Protein AF-A0A9P4INW7-F1 (afdb_monomer_lite)

Radius of gyration: 18.64 Å; chains: 1; bounding box: 44×30×56 Å

pLDDT: mean 78.76, std 10.43, range [48.47, 91.44]

Foldseek 3Di:
DDADPLLVLLLQLLVLLLVQLVVLVVLLCLLVVDPVNVPPPDDPLSNVLSVLSNVLSNVSNVVSVVLRVLQVVCCVVVPNPPDDDPVSVVVVVVSLVVSLVSNVVSLVSVVVPQLLDLVSLVCQQVPPSLPSVCVVVVHHSSVSSNVNSVSSVCCVVSNVVSVVVSD

Sequence (167 aa):
MGFTPTSIVRWVSWVPWGYFGFSAITMYTTIKGHDELKVAPYPSNLFTGQALAGIVGVLGIAWCFIAFAVDGFLWVNSFGKSGSSPAFTIISLIIDTTFSGCLLAAAAIQATYLPGTLSGCSSAESSDLFHAVGKLEKKSPHQACEDFVTVWIWTIVMGYAFRILSV

Organism: NCBI:txid1504668

Structure (mmCIF, N/CA/C/O backbone):
data_AF-A0A9P4INW7-F1
#
_entry.id   AF-A0A9P4INW7-F1
#
loop_
_atom_site.group_PDB
_atom_site.id
_atom_site.type_symbol
_atom_site.label_atom_id
_atom_site.label_alt_id
_atom_site.label_comp_id
_atom_site.label_asym_id
_atom_site.label_entity_id
_atom_site.label_seq_id
_atom_site.pdbx_PDB_ins_code
_atom_site.Cartn_x
_atom_site.Cartn_y
_atom_site.Cartn_z
_atom_site.occupancy
_atom_site.B_iso_or_equiv
_atom_site.auth_seq_id
_atom_site.auth_comp_id
_atom_site.auth_asym_id
_atom_site.auth_atom_id
_atom_site.pdbx_PDB_model_num
ATOM 1 N N . MET A 1 1 ? 0.738 -0.791 -30.124 1.00 48.81 1 MET A N 1
ATOM 2 C CA . MET A 1 1 ? 1.683 -0.610 -29.003 1.00 48.81 1 MET A CA 1
ATOM 3 C C . MET A 1 1 ? 1.914 -1.982 -28.402 1.00 48.81 1 MET A C 1
ATOM 5 O O . MET A 1 1 ? 0.949 -2.580 -27.949 1.00 48.81 1 MET A O 1
ATOM 9 N N . GLY A 1 2 ? 3.118 -2.539 -28.534 1.00 50.88 2 GLY A N 1
ATOM 10 C CA . GLY A 1 2 ? 3.443 -3.828 -27.922 1.00 50.88 2 GLY A CA 1
ATOM 11 C C . GLY A 1 2 ? 3.841 -3.599 -26.470 1.00 50.88 2 GLY A C 1
ATOM 12 O O . GLY A 1 2 ? 4.709 -2.773 -26.211 1.00 50.88 2 GLY A O 1
ATOM 13 N N . PHE A 1 3 ? 3.191 -4.283 -25.534 1.00 56.81 3 PHE A N 1
ATOM 14 C CA . PHE A 1 3 ? 3.617 -4.292 -24.137 1.00 56.81 3 PHE A CA 1
ATOM 15 C C . PHE A 1 3 ? 4.673 -5.375 -23.951 1.00 56.81 3 PHE A C 1
ATOM 17 O O . PHE A 1 3 ? 4.530 -6.480 -24.479 1.00 56.81 3 PHE A O 1
ATOM 24 N N . THR A 1 4 ? 5.729 -5.081 -23.199 1.00 64.69 4 THR A N 1
ATOM 25 C CA . THR A 1 4 ? 6.647 -6.128 -22.757 1.00 64.69 4 THR A CA 1
ATOM 26 C C . THR A 1 4 ? 5.961 -6.941 -21.648 1.00 64.69 4 THR A C 1
ATOM 28 O O . THR A 1 4 ? 5.245 -6.371 -20.815 1.00 64.69 4 THR A O 1
ATOM 31 N N . PRO A 1 5 ? 6.158 -8.271 -21.592 1.00 65.94 5 PRO A N 1
ATOM 32 C CA . PRO A 1 5 ? 5.614 -9.102 -20.515 1.00 65.94 5 PRO A CA 1
ATOM 33 C C . PRO A 1 5 ? 5.985 -8.590 -19.113 1.00 65.94 5 PRO A C 1
ATOM 35 O O . PRO A 1 5 ? 5.176 -8.652 -18.192 1.00 65.94 5 PRO A O 1
ATOM 38 N N . THR A 1 6 ? 7.176 -8.003 -18.968 1.00 68.56 6 THR A N 1
ATOM 39 C CA . THR A 1 6 ? 7.673 -7.417 -17.717 1.00 68.56 6 THR A CA 1
ATOM 40 C C . THR A 1 6 ? 6.852 -6.213 -17.253 1.00 68.56 6 THR A C 1
ATOM 42 O O . THR A 1 6 ? 6.537 -6.120 -16.067 1.00 68.56 6 THR A O 1
ATOM 45 N N . SER A 1 7 ? 6.439 -5.320 -18.157 1.00 69.50 7 SER A N 1
ATOM 46 C CA . SER A 1 7 ? 5.617 -4.159 -17.793 1.00 69.50 7 SER A CA 1
ATOM 47 C C . SER A 1 7 ? 4.200 -4.562 -17.370 1.00 69.50 7 SER A C 1
ATOM 49 O O . SER A 1 7 ? 3.642 -3.937 -16.471 1.00 69.50 7 SER A O 1
ATOM 51 N N . ILE A 1 8 ? 3.633 -5.628 -17.951 1.00 74.38 8 ILE A N 1
ATOM 52 C CA . ILE A 1 8 ? 2.323 -6.167 -17.538 1.00 74.38 8 ILE A CA 1
ATOM 53 C C . ILE A 1 8 ? 2.414 -6.778 -16.136 1.00 74.38 8 ILE A C 1
ATOM 55 O O . ILE A 1 8 ? 1.600 -6.447 -15.275 1.00 74.38 8 ILE A O 1
ATOM 59 N N . VAL A 1 9 ? 3.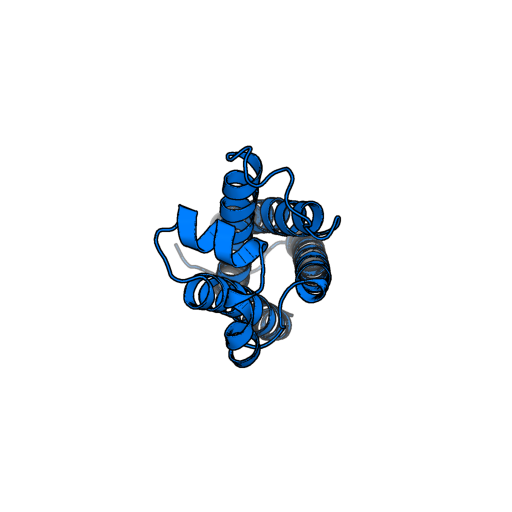414 -7.633 -15.890 1.00 74.75 9 VAL A N 1
ATOM 60 C CA . VAL A 1 9 ? 3.632 -8.264 -14.574 1.00 74.75 9 VAL A CA 1
ATOM 61 C C . VAL A 1 9 ? 3.824 -7.202 -13.494 1.00 74.75 9 VAL A C 1
ATOM 63 O O . VAL A 1 9 ? 3.197 -7.272 -12.436 1.00 74.75 9 VAL A O 1
ATOM 66 N N . ARG A 1 10 ? 4.621 -6.169 -13.785 1.00 75.38 10 ARG A N 1
ATOM 67 C CA . ARG A 1 10 ? 4.810 -5.029 -12.887 1.00 75.38 10 ARG A CA 1
ATOM 68 C C . ARG A 1 10 ? 3.489 -4.323 -12.593 1.00 75.38 10 ARG A C 1
ATOM 70 O O . ARG A 1 10 ? 3.183 -4.097 -11.427 1.00 75.38 10 ARG A O 1
ATOM 77 N N . TRP A 1 11 ? 2.679 -4.041 -13.611 1.00 76.75 11 TRP A N 1
ATOM 78 C CA . TRP A 1 11 ? 1.384 -3.387 -13.416 1.00 76.75 11 TRP A CA 1
ATOM 79 C C . TRP A 1 11 ? 0.470 -4.205 -12.503 1.00 76.75 11 TRP A C 1
ATOM 81 O O . TRP A 1 11 ? -0.005 -3.693 -11.493 1.00 76.75 11 TRP A O 1
ATOM 91 N N . VAL A 1 12 ? 0.313 -5.500 -12.788 1.00 80.38 12 VAL A N 1
ATOM 92 C CA . VAL A 1 12 ? -0.497 -6.421 -11.975 1.00 80.38 12 VAL A CA 1
ATOM 93 C C . VAL A 1 12 ? 0.006 -6.494 -10.529 1.00 80.38 12 VAL A C 1
ATOM 95 O O . VAL A 1 12 ? -0.809 -6.541 -9.612 1.00 80.38 12 VAL A O 1
ATOM 98 N N . SER A 1 13 ? 1.322 -6.428 -10.306 1.00 78.25 13 SER A N 1
ATOM 99 C CA . SER A 1 13 ? 1.902 -6.429 -8.956 1.00 78.25 13 SER A CA 1
ATOM 100 C C . SER A 1 13 ? 1.603 -5.156 -8.153 1.00 78.25 13 SER A C 1
ATOM 102 O O . SER A 1 13 ? 1.500 -5.220 -6.929 1.00 78.25 13 SER A O 1
ATOM 104 N N . TRP A 1 14 ? 1.423 -4.010 -8.820 1.00 81.62 14 TRP A N 1
ATOM 105 C CA . TRP A 1 14 ? 1.187 -2.714 -8.174 1.00 81.62 14 TRP A CA 1
ATOM 106 C C . TRP A 1 14 ? -0.293 -2.414 -7.911 1.00 81.62 14 TRP A C 1
ATOM 108 O O . TRP A 1 14 ? -0.587 -1.604 -7.030 1.00 81.62 14 TRP A O 1
ATOM 118 N N . VAL A 1 15 ? -1.232 -3.067 -8.608 1.00 84.12 15 VAL A N 1
ATOM 119 C CA . VAL A 1 15 ? -2.678 -2.841 -8.393 1.00 84.12 15 VAL A CA 1
ATOM 120 C C . VAL A 1 15 ? -3.110 -3.114 -6.950 1.00 84.12 15 VAL A C 1
ATOM 122 O O . VAL A 1 15 ? -3.744 -2.231 -6.369 1.00 84.12 15 VAL A O 1
ATOM 125 N N . PRO A 1 16 ? -2.771 -4.263 -6.326 1.00 83.25 16 PRO A N 1
ATOM 126 C CA . PRO A 1 16 ? -3.175 -4.537 -4.948 1.00 83.25 16 PRO A CA 1
ATOM 127 C C . PRO A 1 16 ? -2.598 -3.513 -3.964 1.00 83.25 16 PRO A C 1
ATOM 129 O O . PRO A 1 16 ? -3.319 -3.002 -3.111 1.00 83.25 16 PRO A O 1
ATOM 132 N N . TRP A 1 17 ? -1.323 -3.144 -4.133 1.00 84.31 17 TRP A N 1
ATOM 133 C CA . TRP A 1 17 ? -0.652 -2.118 -3.326 1.00 84.31 17 TRP A CA 1
ATOM 134 C C . TRP A 1 17 ? -1.298 -0.741 -3.454 1.00 84.31 17 TRP A C 1
ATOM 136 O O . TRP A 1 17 ? -1.427 0.001 -2.480 1.00 84.31 17 TRP A O 1
ATOM 146 N N . GLY A 1 18 ? -1.725 -0.399 -4.660 1.00 85.38 18 GLY A N 1
ATOM 147 C CA . GLY A 1 18 ? -2.443 0.829 -4.915 1.00 85.38 18 GLY A CA 1
ATOM 148 C C . GLY A 1 18 ? -3.829 0.857 -4.293 1.00 85.38 18 GLY A C 1
ATOM 149 O O . GLY A 1 18 ? -4.185 1.835 -3.641 1.00 85.38 18 GLY A O 1
ATOM 150 N N . TYR A 1 19 ? -4.592 -0.227 -4.445 1.00 86.88 19 TYR A N 1
ATOM 151 C CA . TYR A 1 19 ? -5.898 -0.379 -3.806 1.00 86.88 19 TYR A CA 1
ATOM 152 C C . TYR A 1 19 ? -5.792 -0.258 -2.278 1.00 86.88 19 TYR A C 1
ATOM 154 O O . TYR A 1 19 ? -6.555 0.488 -1.665 1.00 86.88 19 TYR A O 1
ATOM 162 N N . PHE A 1 20 ? -4.778 -0.889 -1.679 1.00 87.06 20 PHE A N 1
ATOM 163 C CA . PHE A 1 20 ? -4.444 -0.725 -0.265 1.00 87.06 20 PHE A CA 1
ATOM 164 C C . PHE A 1 20 ? -4.179 0.732 0.120 1.00 87.06 20 PHE A C 1
ATOM 166 O O . PHE A 1 20 ? -4.759 1.227 1.085 1.00 87.06 20 PHE A O 1
ATOM 173 N N . GLY A 1 21 ? -3.355 1.444 -0.654 1.00 88.06 21 GLY A N 1
ATOM 174 C CA . GLY A 1 21 ? -3.083 2.864 -0.423 1.00 88.06 21 GLY A CA 1
ATOM 175 C C . GLY A 1 21 ? -4.332 3.739 -0.524 1.00 88.06 21 GLY A C 1
ATOM 176 O O . GLY A 1 21 ? -4.570 4.584 0.339 1.00 88.06 21 GLY A O 1
ATOM 177 N N . PHE A 1 22 ? -5.181 3.515 -1.527 1.00 89.75 22 PHE A N 1
ATOM 178 C CA . PHE A 1 22 ? -6.446 4.242 -1.660 1.00 89.75 22 PHE A CA 1
ATOM 179 C C . PHE A 1 22 ? -7.399 3.969 -0.493 1.00 89.75 22 PHE A C 1
ATOM 181 O O . PHE A 1 22 ? -7.993 4.910 0.044 1.00 89.75 22 PHE A O 1
ATOM 188 N N . SER A 1 23 ? -7.506 2.712 -0.058 1.00 87.19 23 SER A N 1
ATOM 189 C CA . SER A 1 23 ? -8.286 2.337 1.125 1.00 87.19 23 SER A CA 1
ATOM 190 C C . SER A 1 23 ? -7.752 3.033 2.381 1.00 87.19 23 SER A C 1
ATOM 192 O O . SER A 1 23 ? -8.519 3.621 3.145 1.00 87.19 23 SER A O 1
ATOM 194 N N . ALA A 1 24 ? -6.430 3.047 2.562 1.00 87.94 24 ALA A N 1
ATOM 195 C CA . ALA A 1 24 ? -5.784 3.671 3.710 1.00 87.94 24 ALA A CA 1
ATOM 196 C C . ALA A 1 24 ? -5.956 5.200 3.738 1.00 87.94 24 ALA A C 1
ATOM 198 O O . ALA A 1 24 ? -6.245 5.768 4.792 1.00 87.94 24 ALA A O 1
ATOM 199 N N . ILE A 1 25 ? -5.856 5.878 2.586 1.00 89.12 25 ILE A N 1
ATOM 200 C CA . ILE A 1 25 ? -6.163 7.316 2.475 1.00 89.12 25 ILE A CA 1
ATOM 201 C C . ILE A 1 25 ? -7.622 7.589 2.798 1.00 89.12 25 ILE A C 1
ATOM 203 O O . ILE A 1 25 ? -7.896 8.525 3.542 1.00 89.12 25 ILE A O 1
ATOM 207 N N . THR A 1 26 ? -8.545 6.792 2.260 1.00 86.75 26 THR A N 1
ATOM 208 C CA . THR A 1 26 ? -9.985 6.983 2.483 1.00 86.75 26 THR A CA 1
ATOM 209 C C . THR A 1 26 ? -10.324 6.840 3.961 1.00 86.75 26 THR A C 1
ATOM 211 O O . THR A 1 26 ? -11.056 7.658 4.517 1.00 86.75 26 THR A O 1
ATOM 214 N N . MET A 1 27 ? -9.729 5.862 4.642 1.00 82.69 27 MET A N 1
ATOM 215 C CA . MET A 1 27 ? -9.905 5.711 6.081 1.00 82.69 27 MET A CA 1
ATOM 216 C C . MET A 1 27 ? -9.233 6.845 6.863 1.00 82.69 27 MET A C 1
ATOM 218 O O . MET A 1 27 ? -9.841 7.410 7.769 1.00 82.69 27 MET A O 1
ATOM 222 N N . TYR A 1 28 ? -8.015 7.244 6.488 1.00 85.44 28 TYR A N 1
ATOM 223 C CA . TYR A 1 28 ? -7.319 8.372 7.111 1.00 85.44 28 TYR A CA 1
ATOM 224 C C . TYR A 1 28 ? -8.129 9.673 7.017 1.00 85.44 28 TYR A C 1
ATOM 226 O O . TYR A 1 28 ? -8.288 10.375 8.017 1.00 85.44 28 TYR A O 1
ATOM 234 N N . THR A 1 29 ? -8.659 10.002 5.836 1.00 85.25 29 THR A N 1
ATOM 235 C CA . THR A 1 29 ? -9.474 11.207 5.625 1.00 85.25 29 THR A CA 1
ATOM 236 C C . THR A 1 29 ? -10.812 11.109 6.342 1.00 85.25 29 THR A C 1
ATOM 238 O O . THR A 1 29 ? -11.251 12.106 6.908 1.00 85.25 29 THR A O 1
ATOM 241 N N . THR A 1 30 ? -11.417 9.921 6.397 1.00 82.94 30 THR A N 1
ATOM 242 C CA . THR A 1 30 ? -12.659 9.677 7.141 1.00 82.94 30 THR A CA 1
ATOM 243 C C . THR A 1 30 ? -12.464 9.930 8.634 1.00 82.94 30 THR A C 1
ATOM 245 O O . THR A 1 30 ? -13.202 10.723 9.216 1.00 82.94 30 THR A O 1
ATOM 248 N N . ILE A 1 31 ? -11.429 9.352 9.247 1.00 78.00 31 ILE A N 1
ATOM 249 C CA . ILE A 1 31 ? -11.142 9.530 10.680 1.00 78.00 31 ILE A CA 1
ATOM 250 C C . ILE A 1 31 ? -10.757 10.985 10.976 1.00 78.00 31 ILE A C 1
ATOM 252 O O . ILE A 1 31 ? -11.254 11.591 11.920 1.00 78.00 31 ILE A O 1
ATOM 256 N N . LYS A 1 32 ? -9.915 11.595 10.134 1.00 80.38 32 LYS A N 1
ATOM 257 C CA . LYS A 1 32 ? -9.504 12.997 10.300 1.00 80.38 32 LYS A CA 1
ATOM 258 C C . LYS A 1 32 ? -10.639 13.993 10.021 1.00 80.38 32 LYS A C 1
ATOM 260 O O . LYS A 1 32 ? -10.586 15.121 10.509 1.00 80.38 32 LYS A O 1
ATOM 265 N N . GLY A 1 33 ? -11.629 13.613 9.220 1.00 80.25 33 GLY A N 1
ATOM 266 C CA . GLY A 1 33 ? -12.752 14.460 8.822 1.00 80.25 33 GLY A CA 1
ATOM 267 C C . GLY A 1 33 ? -13.867 14.557 9.862 1.00 80.25 33 GLY A C 1
ATOM 268 O O . GLY A 1 33 ? -14.647 15.501 9.803 1.00 80.25 33 GLY A O 1
ATOM 269 N N . HIS A 1 34 ? -13.927 13.632 10.823 1.00 78.44 34 HIS A N 1
ATOM 270 C CA . HIS A 1 34 ? -14.994 13.574 11.822 1.00 78.44 34 HIS A CA 1
ATOM 271 C C . HIS A 1 34 ? -14.422 13.815 13.219 1.00 78.44 34 HIS A C 1
ATOM 273 O O . HIS A 1 34 ? -13.648 13.007 13.722 1.00 78.44 34 HIS A O 1
ATOM 279 N N . ASP A 1 35 ? -14.802 14.925 13.859 1.00 71.88 35 ASP A N 1
ATOM 280 C CA . ASP A 1 35 ? -14.276 15.312 15.179 1.00 71.88 35 ASP A CA 1
ATOM 281 C C . ASP A 1 35 ? -14.578 14.275 16.271 1.00 71.88 35 ASP A C 1
ATOM 283 O O . ASP A 1 35 ? -13.738 14.029 17.134 1.00 71.88 35 ASP A O 1
ATOM 287 N N . GLU A 1 36 ? -15.722 13.589 16.170 1.00 67.12 36 GLU A N 1
ATOM 288 C CA . GLU A 1 36 ? -16.102 12.459 17.033 1.00 67.12 36 GLU A CA 1
ATOM 289 C C . GLU A 1 36 ? -15.054 11.330 17.009 1.00 67.12 36 GLU A C 1
ATOM 291 O O . GLU A 1 36 ? -14.873 10.624 17.999 1.00 67.12 36 GLU A O 1
ATOM 296 N N . LEU A 1 37 ? -14.328 11.190 15.894 1.00 65.25 37 LEU A N 1
ATOM 297 C CA . LEU A 1 37 ? -13.324 10.152 15.661 1.00 65.25 37 LEU A CA 1
ATOM 298 C C . LEU A 1 37 ? -11.888 10.646 15.846 1.00 65.25 37 LEU A C 1
ATOM 300 O O . LEU A 1 37 ? -10.940 9.946 15.502 1.00 65.25 37 LEU A O 1
ATOM 304 N N . LYS A 1 38 ? -11.691 11.855 16.377 1.00 65.00 38 LYS A N 1
ATOM 305 C CA . LYS A 1 38 ? -10.352 12.360 16.723 1.00 65.00 38 LYS A CA 1
ATOM 306 C C . LYS A 1 38 ? -9.962 12.058 18.167 1.00 65.00 38 LYS A C 1
ATOM 308 O O . LYS A 1 38 ? -8.780 12.120 18.489 1.00 65.00 38 LYS A O 1
ATOM 313 N N . VAL A 1 39 ? -10.945 11.766 19.023 1.00 65.00 39 VAL A N 1
ATOM 314 C CA . VAL A 1 39 ? -10.782 11.725 20.490 1.00 65.00 39 VAL A CA 1
ATOM 315 C C . VAL A 1 39 ? -10.974 10.320 21.076 1.00 65.00 39 VAL A C 1
ATOM 317 O O . VAL A 1 39 ? -10.681 10.108 22.250 1.00 65.00 39 VAL A O 1
ATOM 320 N N . ALA A 1 40 ? -11.442 9.345 20.291 1.00 61.16 40 ALA A N 1
ATOM 321 C CA . ALA A 1 40 ? -11.582 7.974 20.784 1.00 61.16 40 ALA A CA 1
ATOM 322 C C . ALA A 1 40 ? -10.201 7.344 21.080 1.00 61.16 40 ALA A C 1
ATOM 324 O O . ALA A 1 40 ? -9.188 7.815 20.548 1.00 61.16 40 ALA A O 1
ATOM 325 N N . PRO A 1 41 ? -10.129 6.300 21.930 1.00 66.81 41 PRO A N 1
ATOM 326 C CA . PRO A 1 41 ? -8.876 5.676 22.353 1.00 66.81 41 PRO A CA 1
ATOM 327 C C . PRO A 1 41 ? -8.263 4.840 21.218 1.00 66.81 41 PRO A C 1
ATOM 329 O O . PRO A 1 41 ? -8.220 3.611 21.258 1.00 66.81 41 PRO A O 1
ATOM 332 N N . TYR A 1 42 ? -7.793 5.512 20.170 1.00 70.75 42 TYR A N 1
ATOM 333 C CA . TYR A 1 42 ? -7.112 4.873 19.056 1.00 70.75 42 TYR A CA 1
ATOM 334 C C . TYR A 1 42 ? -5.656 4.574 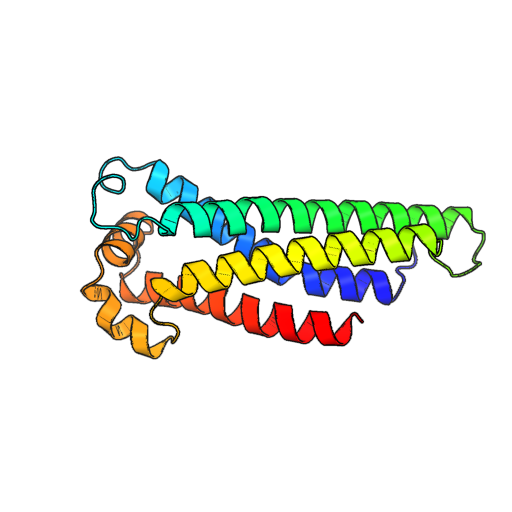19.414 1.00 70.75 42 TYR A C 1
ATOM 336 O O . TYR A 1 42 ? -5.014 5.349 20.130 1.00 70.75 42 TYR A O 1
ATOM 344 N N . PRO A 1 43 ? -5.083 3.497 18.853 1.00 71.19 43 PRO A N 1
ATOM 345 C CA . PRO A 1 43 ? -3.642 3.302 18.874 1.00 71.19 43 PRO A CA 1
ATOM 346 C C . PRO A 1 43 ? -2.952 4.536 18.277 1.00 71.19 43 PRO A C 1
ATOM 348 O O . PRO A 1 43 ? -3.319 4.988 17.190 1.00 71.19 43 PRO A O 1
ATOM 351 N N . SER A 1 44 ? -1.926 5.067 18.945 1.00 75.75 44 SER A N 1
ATOM 352 C CA . SER A 1 44 ? -1.187 6.263 18.494 1.00 75.75 44 SER A CA 1
ATOM 353 C C . SER A 1 44 ? -0.572 6.100 17.094 1.00 75.75 44 SER A C 1
ATOM 355 O O . SER A 1 44 ? -0.365 7.060 16.355 1.00 75.75 44 SER A O 1
ATOM 357 N N . ASN A 1 45 ? -0.334 4.855 16.710 1.00 82.56 45 ASN A N 1
ATOM 358 C CA . ASN A 1 45 ? 0.231 4.387 15.456 1.00 82.56 45 ASN A CA 1
ATOM 359 C C . ASN A 1 45 ? -0.810 4.191 14.335 1.00 82.56 45 ASN A C 1
ATOM 361 O O . ASN A 1 45 ? -0.417 3.967 13.187 1.00 82.56 45 ASN A O 1
ATOM 365 N N . LEU A 1 46 ? -2.113 4.323 14.618 1.00 83.56 46 LEU A N 1
ATOM 366 C CA . LEU A 1 46 ? -3.172 4.184 13.616 1.00 83.56 46 LEU A CA 1
ATOM 367 C C . LEU A 1 46 ? -3.000 5.195 12.478 1.00 83.56 46 LEU A C 1
ATOM 369 O O . LEU A 1 46 ? -2.886 4.806 11.317 1.00 83.56 46 LEU A O 1
ATOM 373 N N . PHE A 1 47 ? -2.891 6.483 12.810 1.00 84.81 47 PHE A N 1
ATOM 374 C CA . PHE A 1 47 ? -2.750 7.545 11.812 1.00 84.81 47 PHE A CA 1
ATOM 375 C C . PHE A 1 47 ? -1.462 7.417 11.004 1.00 84.81 47 PHE A C 1
ATOM 377 O O . PHE A 1 47 ? -1.487 7.598 9.789 1.00 84.81 47 PHE A O 1
ATOM 384 N N . THR A 1 48 ? -0.356 7.066 11.660 1.00 86.31 48 THR A N 1
ATOM 385 C CA . THR A 1 48 ? 0.938 6.858 11.001 1.00 86.31 48 THR A CA 1
ATOM 386 C C . THR A 1 48 ? 0.870 5.702 10.008 1.00 86.31 48 THR A C 1
ATOM 388 O O . THR A 1 48 ? 1.303 5.857 8.868 1.00 86.31 48 THR A O 1
ATOM 391 N N . GLY A 1 49 ? 0.279 4.568 10.401 1.00 86.31 49 GLY A N 1
ATOM 392 C CA . GLY A 1 49 ? 0.126 3.405 9.527 1.00 86.31 49 GLY A CA 1
ATOM 393 C C . GLY A 1 49 ? -0.762 3.691 8.314 1.00 86.31 49 GLY A C 1
ATOM 394 O O . GLY A 1 49 ? -0.400 3.325 7.197 1.00 86.31 49 GLY A O 1
ATOM 395 N N . GLN A 1 50 ? -1.889 4.384 8.507 1.00 89.38 50 GLN A N 1
ATOM 396 C CA . GLN A 1 50 ? -2.792 4.749 7.407 1.00 89.38 50 GLN A CA 1
ATOM 397 C C . GLN A 1 50 ? -2.181 5.804 6.475 1.00 89.38 50 GLN A C 1
ATOM 399 O O . GLN A 1 50 ? -2.258 5.668 5.257 1.00 89.38 50 GLN A O 1
ATOM 404 N N . ALA A 1 51 ? -1.520 6.828 7.021 1.00 88.88 51 ALA A N 1
ATOM 405 C CA . ALA A 1 51 ? -0.865 7.857 6.216 1.00 88.88 51 ALA A CA 1
ATOM 406 C C . ALA A 1 51 ? 0.300 7.285 5.395 1.00 88.88 51 ALA A C 1
ATOM 408 O O . ALA A 1 51 ? 0.423 7.602 4.213 1.00 88.88 51 ALA A O 1
ATOM 409 N N . LEU A 1 52 ? 1.126 6.418 5.994 1.00 90.25 52 LEU A N 1
ATOM 410 C CA . LEU A 1 52 ? 2.238 5.770 5.300 1.00 90.25 52 LEU A CA 1
ATOM 411 C C . LEU A 1 52 ? 1.736 4.847 4.182 1.00 90.25 52 LEU A C 1
ATOM 413 O O . LEU A 1 52 ? 2.172 4.999 3.042 1.00 90.25 52 LEU A O 1
ATOM 417 N N . ALA A 1 53 ? 0.795 3.942 4.485 1.00 90.94 53 ALA A N 1
ATOM 418 C CA . ALA A 1 53 ? 0.171 3.071 3.483 1.00 90.94 53 ALA A CA 1
ATOM 419 C C . ALA A 1 53 ? -0.452 3.890 2.346 1.00 90.94 53 ALA A C 1
ATOM 421 O O . ALA A 1 53 ? -0.249 3.606 1.167 1.00 90.94 53 ALA A O 1
ATOM 422 N N . GLY A 1 54 ? -1.153 4.953 2.725 1.00 90.50 54 GLY A N 1
ATOM 423 C CA . GLY A 1 54 ? -1.806 5.887 1.837 1.00 90.50 54 GLY A CA 1
ATOM 424 C C . GLY A 1 54 ? -0.880 6.559 0.834 1.00 90.50 54 GLY A C 1
ATOM 425 O O . GLY A 1 54 ? -1.018 6.386 -0.379 1.00 90.50 54 GLY A O 1
ATOM 426 N N . ILE A 1 55 ? 0.080 7.326 1.352 1.00 91.38 55 ILE A N 1
ATOM 427 C CA . ILE A 1 55 ? 1.027 8.102 0.545 1.00 91.38 55 ILE A CA 1
ATOM 428 C C . ILE A 1 55 ? 1.836 7.167 -0.351 1.00 91.38 55 ILE A C 1
ATOM 430 O O . ILE A 1 55 ? 1.940 7.404 -1.554 1.00 91.38 55 ILE A O 1
ATOM 434 N N . VAL A 1 56 ? 2.384 6.091 0.214 1.00 91.44 56 VAL A N 1
ATOM 435 C CA . VAL A 1 56 ? 3.259 5.187 -0.536 1.00 91.44 56 VAL A CA 1
ATOM 436 C C . VAL A 1 56 ? 2.472 4.400 -1.582 1.00 91.44 56 VAL A C 1
ATOM 438 O O . VAL A 1 56 ? 2.974 4.221 -2.686 1.00 91.44 56 VAL A O 1
ATOM 441 N N . GLY A 1 57 ? 1.237 3.978 -1.298 1.00 88.62 57 GLY A N 1
ATOM 442 C CA . GLY A 1 57 ? 0.430 3.239 -2.270 1.00 88.62 57 GLY A CA 1
ATOM 443 C C . GLY A 1 57 ? 0.029 4.099 -3.473 1.00 88.62 57 GLY A C 1
ATOM 444 O O . GLY A 1 57 ? 0.129 3.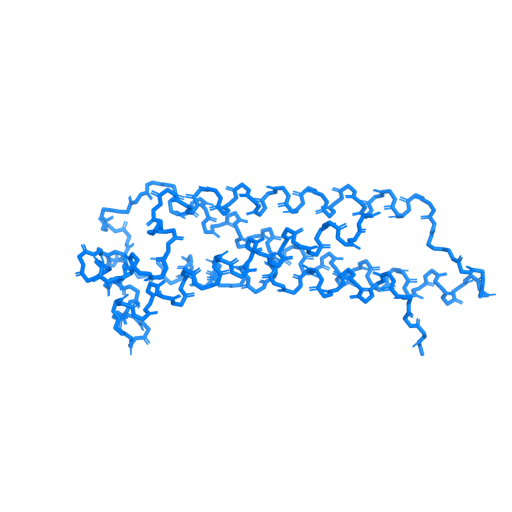646 -4.615 1.00 88.62 57 GLY A O 1
ATOM 445 N N . VAL A 1 58 ? -0.331 5.369 -3.246 1.00 89.19 58 VAL A N 1
ATOM 446 C CA . VAL A 1 58 ? -0.631 6.316 -4.337 1.00 89.19 58 VAL A CA 1
ATOM 447 C C . VAL A 1 58 ? 0.620 6.659 -5.144 1.00 89.19 58 VAL A C 1
ATOM 449 O O . VAL A 1 58 ? 0.578 6.621 -6.376 1.00 89.19 58 VAL A O 1
ATOM 452 N N . LEU A 1 59 ? 1.743 6.946 -4.476 1.00 91.06 59 LEU A N 1
ATOM 453 C CA . LEU A 1 59 ? 3.021 7.182 -5.156 1.00 91.06 59 LEU A CA 1
ATOM 454 C C . LEU A 1 59 ? 3.489 5.943 -5.930 1.00 91.06 59 LEU A C 1
ATOM 456 O O . LEU A 1 59 ? 4.025 6.084 -7.026 1.00 91.06 59 LEU A O 1
ATOM 460 N N . GLY A 1 60 ? 3.238 4.743 -5.405 1.00 88.06 60 GLY A N 1
ATOM 461 C CA . GLY A 1 60 ? 3.540 3.471 -6.055 1.00 88.06 60 GLY A CA 1
ATOM 462 C C . GLY A 1 60 ? 2.767 3.263 -7.351 1.00 88.06 60 GLY A C 1
ATOM 463 O O . GLY A 1 60 ? 3.374 2.962 -8.379 1.00 88.06 60 GLY A O 1
ATOM 464 N N . ILE A 1 61 ? 1.453 3.515 -7.352 1.00 87.38 61 ILE A N 1
ATOM 465 C CA . ILE A 1 61 ? 0.662 3.508 -8.593 1.00 87.38 61 ILE A CA 1
ATOM 466 C C . ILE A 1 61 ? 1.170 4.565 -9.577 1.00 87.38 61 ILE A C 1
ATOM 468 O O . ILE A 1 61 ? 1.360 4.257 -10.755 1.00 87.38 61 ILE A O 1
ATOM 472 N N . ALA A 1 62 ? 1.398 5.799 -9.117 1.00 89.88 62 ALA A N 1
ATOM 473 C CA . ALA A 1 62 ? 1.866 6.878 -9.985 1.00 89.88 62 ALA A CA 1
ATOM 474 C C . ALA A 1 62 ? 3.211 6.520 -10.636 1.00 89.88 62 ALA A C 1
ATOM 476 O O . ALA A 1 62 ? 3.391 6.686 -11.843 1.00 89.88 62 ALA A O 1
ATOM 477 N N . TRP A 1 63 ? 4.126 5.948 -9.854 1.00 89.69 63 TRP A N 1
ATOM 478 C CA . TRP A 1 63 ? 5.396 5.429 -10.340 1.00 89.69 63 TRP A CA 1
ATOM 479 C C . TRP A 1 63 ? 5.219 4.292 -11.345 1.00 89.69 63 TRP A C 1
ATOM 481 O O . TRP A 1 63 ? 5.883 4.297 -12.379 1.00 89.69 63 TRP A O 1
ATOM 491 N N . CYS A 1 64 ? 4.294 3.362 -11.109 1.00 85.12 64 CYS A N 1
ATOM 492 C CA . CYS A 1 64 ? 4.004 2.290 -12.056 1.00 85.12 64 CYS A CA 1
ATOM 493 C C . CYS A 1 64 ? 3.529 2.840 -13.415 1.00 85.12 64 CYS A C 1
ATOM 495 O O . CYS A 1 64 ? 3.961 2.348 -14.458 1.00 85.12 64 CYS A O 1
ATOM 497 N N . PHE A 1 65 ? 2.700 3.892 -13.426 1.00 85.81 65 PHE A N 1
ATOM 498 C CA . PHE A 1 65 ? 2.303 4.582 -14.660 1.00 85.81 65 PHE A CA 1
ATOM 499 C C . PHE A 1 65 ? 3.476 5.284 -15.350 1.00 85.81 65 PHE A C 1
ATOM 501 O O . PHE A 1 65 ? 3.624 5.168 -16.568 1.00 85.81 65 PHE A O 1
ATOM 508 N N . ILE A 1 66 ? 4.321 5.988 -14.590 1.00 87.38 66 ILE A N 1
ATOM 509 C CA . ILE A 1 66 ? 5.515 6.656 -15.128 1.00 87.38 66 ILE A CA 1
ATOM 510 C C . ILE A 1 66 ? 6.44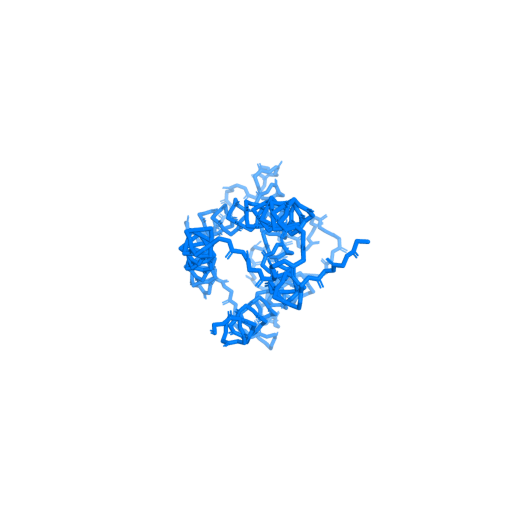6 5.623 -15.755 1.00 87.38 66 ILE A C 1
ATOM 512 O O . ILE A 1 66 ? 6.866 5.780 -16.899 1.00 87.38 66 ILE A O 1
ATOM 516 N N . ALA A 1 67 ? 6.738 4.546 -15.032 1.00 82.31 67 ALA A N 1
ATOM 517 C CA . ALA A 1 67 ? 7.638 3.515 -15.502 1.00 82.31 67 ALA A CA 1
ATOM 518 C C . ALA A 1 67 ? 7.103 2.820 -16.758 1.00 82.31 67 ALA A C 1
ATOM 520 O O . ALA A 1 67 ? 7.856 2.602 -17.702 1.00 82.31 67 ALA A O 1
ATOM 521 N N . PHE A 1 68 ? 5.796 2.563 -16.808 1.00 79.38 68 PHE A N 1
ATOM 522 C CA . PHE A 1 68 ? 5.129 2.022 -17.987 1.00 79.38 68 PHE A CA 1
ATOM 523 C C . PHE A 1 68 ? 5.240 2.947 -19.208 1.00 79.38 68 PHE A C 1
ATOM 525 O O . PHE A 1 68 ? 5.543 2.491 -20.311 1.00 79.38 68 PHE A O 1
ATOM 532 N N . ALA A 1 69 ? 5.029 4.253 -19.021 1.00 82.06 69 ALA A N 1
ATOM 533 C CA . ALA A 1 69 ? 5.165 5.235 -20.093 1.00 82.06 69 ALA A CA 1
ATOM 534 C C . ALA A 1 69 ? 6.617 5.343 -20.592 1.00 82.06 69 ALA A C 1
ATOM 536 O O . ALA A 1 69 ? 6.851 5.404 -21.802 1.00 82.06 69 ALA A O 1
ATOM 537 N N . VAL A 1 70 ? 7.589 5.325 -19.675 1.00 80.56 70 VAL A N 1
ATOM 538 C CA . VAL A 1 70 ? 9.021 5.377 -20.001 1.00 80.56 70 VAL A CA 1
ATOM 539 C C . VAL A 1 70 ? 9.467 4.108 -20.730 1.00 80.56 70 VAL A C 1
ATOM 541 O O . VAL A 1 70 ? 10.113 4.221 -21.770 1.00 80.56 70 VAL A O 1
ATOM 544 N N . ASP A 1 71 ? 9.077 2.920 -20.263 1.00 75.06 71 ASP A N 1
ATOM 545 C CA . ASP A 1 71 ? 9.372 1.649 -20.943 1.00 75.06 71 ASP A CA 1
ATOM 546 C C . ASP A 1 71 ? 8.799 1.629 -22.365 1.00 75.06 71 ASP A C 1
ATOM 548 O O . ASP A 1 71 ? 9.500 1.282 -23.320 1.00 75.06 71 ASP A O 1
ATOM 552 N N . GLY A 1 72 ? 7.547 2.067 -22.531 1.00 72.25 72 GLY A N 1
ATOM 553 C CA . GLY A 1 72 ? 6.915 2.182 -23.844 1.00 72.25 72 GLY A CA 1
ATOM 554 C C . GLY A 1 72 ? 7.659 3.146 -24.773 1.00 72.25 72 GLY A C 1
ATOM 555 O O . GLY A 1 72 ? 7.893 2.826 -25.940 1.00 72.25 72 GLY A O 1
ATOM 556 N N . PHE A 1 73 ? 8.087 4.303 -24.261 1.00 73.12 73 PHE A N 1
ATOM 557 C CA . PHE A 1 73 ? 8.858 5.286 -25.028 1.00 73.12 73 PHE A CA 1
ATOM 558 C C . PHE A 1 73 ? 10.241 4.760 -25.441 1.00 73.12 73 PHE A C 1
ATOM 560 O O . PHE A 1 73 ? 10.658 4.939 -26.589 1.00 73.12 73 PHE A O 1
ATOM 567 N N . LEU A 1 74 ? 10.947 4.085 -24.529 1.00 69.88 74 LEU A N 1
ATOM 568 C CA . LEU A 1 74 ? 12.251 3.479 -24.808 1.00 69.88 74 LEU A CA 1
ATOM 569 C C . LEU A 1 74 ? 12.142 2.344 -25.835 1.00 69.88 74 LEU A C 1
ATOM 571 O O . LEU A 1 74 ? 13.023 2.208 -26.686 1.00 69.88 74 LEU A O 1
ATOM 575 N N . TRP A 1 75 ? 11.050 1.576 -25.805 1.00 65.25 75 TRP A N 1
ATOM 576 C CA . TRP A 1 75 ? 10.784 0.507 -26.768 1.00 65.25 75 TRP A CA 1
ATOM 577 C C . TRP A 1 75 ? 10.526 1.041 -28.185 1.00 65.25 75 TRP A C 1
ATOM 579 O O . TRP A 1 75 ? 11.111 0.539 -29.147 1.00 65.25 75 TRP A O 1
ATOM 589 N N . VAL A 1 76 ? 9.702 2.089 -28.317 1.00 67.19 76 VAL A N 1
ATOM 590 C CA . VAL A 1 76 ? 9.365 2.698 -29.619 1.00 67.19 76 VAL A CA 1
ATOM 591 C C . VAL A 1 76 ? 10.590 3.335 -30.281 1.00 67.19 76 VAL A C 1
ATOM 593 O O . VAL A 1 76 ? 10.798 3.152 -31.479 1.00 67.19 76 VAL A O 1
ATOM 596 N N . ASN A 1 77 ? 11.431 4.037 -29.517 1.00 65.62 77 ASN A N 1
ATOM 597 C CA . ASN A 1 77 ? 12.603 4.725 -30.070 1.00 65.62 77 ASN A CA 1
ATOM 598 C C . ASN A 1 77 ? 13.801 3.803 -30.348 1.00 65.62 77 ASN A C 1
ATOM 600 O O . ASN A 1 77 ? 14.690 4.174 -31.112 1.00 65.62 77 ASN A O 1
ATOM 604 N N . SER A 1 78 ? 13.836 2.597 -29.772 1.00 60.38 78 SER A N 1
ATOM 605 C CA . SER A 1 78 ? 14.966 1.665 -29.926 1.00 60.38 78 SER A CA 1
ATOM 606 C C . SER A 1 78 ? 14.837 0.698 -31.114 1.00 60.38 78 SER A C 1
ATOM 608 O O . SER A 1 78 ? 15.565 -0.294 -31.168 1.00 60.38 78 SER A O 1
ATOM 610 N N . PHE A 1 79 ? 13.938 0.956 -32.079 1.00 55.38 79 PHE A N 1
ATOM 611 C CA . PHE A 1 79 ? 13.780 0.167 -33.318 1.00 55.38 79 PHE A CA 1
ATOM 612 C C . PHE A 1 79 ? 13.760 -1.362 -33.092 1.00 55.38 79 PHE A C 1
ATOM 614 O O . PHE A 1 79 ? 14.431 -2.122 -33.788 1.00 55.38 79 PHE A O 1
ATOM 621 N N . GLY A 1 80 ? 13.020 -1.840 -32.088 1.00 53.72 80 GLY A N 1
ATOM 622 C CA . GLY A 1 80 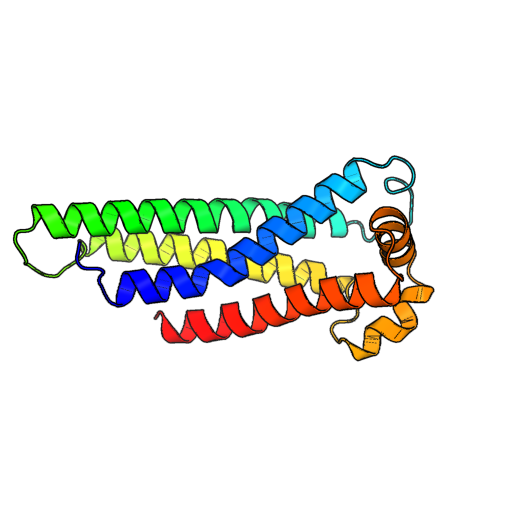? 12.856 -3.280 -31.852 1.00 53.72 80 GLY A CA 1
ATOM 623 C C . GLY A 1 80 ? 14.054 -3.990 -31.209 1.00 53.72 80 GLY A C 1
ATOM 624 O O . GLY A 1 80 ? 13.993 -5.206 -31.015 1.00 53.72 80 GLY A O 1
ATOM 625 N N . LYS A 1 81 ? 15.113 -3.274 -30.799 1.00 54.38 81 LYS A N 1
ATOM 626 C CA . LYS A 1 81 ? 16.097 -3.828 -29.856 1.00 54.38 81 LYS A CA 1
ATOM 627 C C . LYS A 1 81 ? 15.453 -3.886 -28.475 1.00 54.38 81 LYS A C 1
ATOM 629 O O . LYS A 1 81 ? 15.441 -2.917 -27.724 1.00 54.38 81 LYS A O 1
ATOM 634 N N . SER A 1 82 ? 14.841 -5.032 -28.204 1.00 50.53 82 SER A N 1
ATOM 635 C CA . SER A 1 82 ? 14.155 -5.364 -26.961 1.00 50.53 82 SER A CA 1
ATOM 636 C C . SER A 1 82 ? 15.111 -5.254 -25.773 1.00 50.53 82 SER A C 1
ATOM 638 O O . SER A 1 82 ? 15.881 -6.170 -25.500 1.00 50.53 82 SER A O 1
ATOM 640 N N . GLY A 1 83 ? 15.069 -4.130 -25.069 1.00 55.25 83 GLY A N 1
ATOM 641 C CA . GLY A 1 83 ? 15.776 -3.967 -23.809 1.00 55.25 83 GLY A CA 1
ATOM 642 C C . GLY A 1 83 ? 15.516 -2.597 -23.212 1.00 55.25 83 GLY A C 1
ATOM 643 O O . GLY A 1 83 ? 15.954 -1.587 -23.758 1.00 55.25 83 GLY A O 1
ATOM 644 N N . SER A 1 84 ? 14.821 -2.560 -22.078 1.00 61.41 84 SER A N 1
ATOM 645 C CA . SER A 1 84 ? 14.894 -1.421 -21.168 1.00 61.41 84 SER A CA 1
ATOM 646 C C . SER A 1 84 ? 16.368 -1.174 -20.827 1.00 61.41 84 SER A C 1
ATOM 648 O O . SER A 1 84 ? 17.136 -2.116 -20.617 1.00 61.41 84 SER A O 1
ATOM 650 N N . SER A 1 85 ? 16.789 0.096 -20.827 1.00 71.62 85 SER A N 1
ATOM 651 C CA . SER A 1 85 ? 18.166 0.459 -20.473 1.00 71.62 85 SER A CA 1
ATOM 652 C C . SER A 1 85 ? 18.537 -0.194 -19.133 1.00 71.62 85 SER A C 1
ATOM 654 O O . SER A 1 85 ? 17.765 -0.046 -18.181 1.00 71.62 85 SER A O 1
ATOM 656 N N . PRO A 1 86 ? 19.694 -0.874 -19.003 1.00 74.38 86 PRO A N 1
ATOM 657 C CA . PRO A 1 86 ? 20.102 -1.504 -17.745 1.00 74.38 86 PRO A CA 1
ATOM 658 C C . PRO A 1 86 ? 20.042 -0.545 -16.549 1.00 74.38 86 PRO A C 1
ATOM 660 O O . PRO A 1 86 ? 19.644 -0.936 -15.455 1.00 74.38 86 PRO A O 1
ATOM 663 N N . ALA A 1 87 ? 20.353 0.736 -16.775 1.00 77.62 87 ALA A N 1
ATOM 664 C CA . ALA A 1 87 ? 20.240 1.780 -15.761 1.00 77.62 87 ALA A CA 1
ATOM 665 C C . ALA A 1 87 ? 18.785 2.014 -15.315 1.00 77.62 87 ALA A C 1
ATOM 667 O O . ALA A 1 87 ? 18.517 2.121 -14.120 1.00 77.62 87 ALA A O 1
ATOM 668 N N . PHE A 1 88 ? 17.836 2.048 -16.256 1.00 79.50 88 PHE A N 1
ATOM 669 C CA . PHE A 1 88 ? 16.414 2.204 -15.943 1.00 79.50 88 PHE A CA 1
ATOM 670 C C . PHE A 1 88 ? 15.865 0.996 -15.175 1.00 79.50 88 PHE A C 1
ATOM 672 O O . PHE A 1 88 ? 15.100 1.167 -14.224 1.00 79.50 88 PHE A O 1
ATOM 679 N N . THR A 1 89 ? 16.299 -0.213 -15.537 1.00 78.25 89 THR A N 1
ATOM 680 C CA . THR A 1 89 ? 15.935 -1.447 -14.829 1.00 78.25 89 THR A CA 1
ATOM 681 C C . THR A 1 89 ? 16.423 -1.426 -13.378 1.00 78.25 89 THR A C 1
ATOM 683 O O . THR A 1 89 ? 15.644 -1.719 -12.474 1.00 78.25 89 THR A O 1
ATOM 686 N N . ILE A 1 90 ? 17.669 -1.005 -13.128 1.00 81.88 90 ILE A N 1
ATOM 687 C CA . ILE A 1 90 ? 18.219 -0.890 -11.765 1.00 81.88 90 ILE A CA 1
ATOM 688 C C . ILE A 1 90 ? 17.462 0.166 -10.949 1.00 81.88 90 ILE A C 1
ATOM 690 O O . ILE A 1 90 ? 17.060 -0.104 -9.818 1.00 81.88 90 ILE A O 1
ATOM 694 N N . ILE A 1 91 ? 17.223 1.352 -11.518 1.00 85.38 91 ILE A N 1
ATOM 695 C CA . ILE A 1 91 ? 16.475 2.425 -10.839 1.00 85.38 91 ILE A CA 1
ATOM 696 C C . ILE A 1 91 ? 15.053 1.959 -10.502 1.00 85.38 91 ILE A C 1
ATOM 698 O O . ILE A 1 91 ? 14.588 2.141 -9.376 1.00 85.38 91 ILE A O 1
ATOM 702 N N . SER A 1 92 ? 14.388 1.302 -11.453 1.00 83.81 92 SER A N 1
ATOM 703 C CA . SER A 1 92 ? 13.066 0.711 -11.247 1.00 83.81 92 SER A CA 1
ATOM 704 C C . SER A 1 92 ? 13.058 -0.314 -10.123 1.00 83.81 92 SER A C 1
ATOM 706 O O . SER A 1 92 ? 12.178 -0.262 -9.268 1.00 83.81 92 SER A O 1
ATOM 708 N N . LEU A 1 93 ? 14.057 -1.196 -10.073 1.00 82.38 93 LEU A N 1
ATOM 709 C CA . LEU A 1 93 ? 14.175 -2.194 -9.015 1.00 82.38 93 LEU A CA 1
ATOM 710 C C . LEU A 1 93 ? 14.328 -1.548 -7.630 1.00 82.38 93 LEU A C 1
ATOM 712 O O . LEU A 1 93 ? 13.690 -2.004 -6.677 1.00 82.38 93 LEU A O 1
ATOM 716 N N . ILE A 1 94 ? 15.140 -0.492 -7.512 1.00 88.25 94 ILE A N 1
ATOM 717 C CA . ILE A 1 94 ? 15.361 0.230 -6.249 1.00 88.25 94 ILE A CA 1
ATOM 718 C C . ILE A 1 94 ? 14.070 0.899 -5.775 1.00 88.25 94 ILE A C 1
ATOM 720 O O . ILE A 1 94 ? 13.684 0.728 -4.615 1.00 88.25 94 ILE A O 1
ATOM 724 N N . ILE A 1 95 ? 13.384 1.631 -6.657 1.00 89.25 95 ILE A N 1
ATOM 725 C CA . ILE A 1 95 ? 12.143 2.331 -6.298 1.00 89.25 95 ILE A CA 1
ATOM 726 C C . ILE A 1 95 ? 11.057 1.321 -5.922 1.00 89.25 95 ILE A C 1
ATOM 728 O O . ILE A 1 95 ? 10.431 1.462 -4.871 1.00 89.25 95 ILE A O 1
ATOM 732 N N . ASP A 1 96 ? 10.900 0.253 -6.707 1.00 85.56 96 ASP A N 1
ATOM 733 C CA . ASP A 1 96 ? 9.885 -0.764 -6.442 1.00 85.56 96 ASP A CA 1
ATOM 734 C C . ASP A 1 96 ? 10.132 -1.482 -5.109 1.00 85.56 96 ASP A C 1
ATOM 736 O O . ASP A 1 96 ? 9.194 -1.734 -4.349 1.00 85.56 96 ASP A O 1
ATOM 740 N N . THR A 1 97 ? 11.398 -1.776 -4.793 1.00 84.69 97 THR A N 1
ATOM 741 C CA . THR A 1 97 ? 11.785 -2.382 -3.510 1.00 84.69 97 THR A CA 1
ATOM 742 C C . THR A 1 97 ? 11.528 -1.426 -2.351 1.00 84.69 97 THR A C 1
ATOM 744 O O . THR A 1 97 ? 11.005 -1.847 -1.322 1.00 84.69 97 THR A O 1
ATOM 747 N N . THR A 1 98 ? 11.845 -0.141 -2.525 1.00 89.81 98 THR A N 1
ATOM 748 C CA . THR A 1 98 ? 11.649 0.888 -1.495 1.00 89.81 98 THR A CA 1
ATOM 749 C C . THR A 1 98 ? 10.171 1.035 -1.157 1.00 89.81 98 THR A C 1
ATOM 751 O O . THR A 1 98 ? 9.789 0.933 0.007 1.00 89.81 98 THR A O 1
ATOM 754 N N . PHE A 1 99 ? 9.318 1.201 -2.166 1.00 89.62 99 PHE A N 1
ATOM 755 C CA . PHE A 1 99 ? 7.881 1.334 -1.954 1.00 89.62 99 PHE A CA 1
ATOM 756 C C . PHE A 1 99 ? 7.260 0.061 -1.376 1.00 89.62 99 PHE A C 1
ATOM 758 O O . PHE A 1 99 ? 6.485 0.152 -0.425 1.00 89.62 99 PHE A O 1
ATOM 765 N N . SER A 1 100 ? 7.650 -1.119 -1.867 1.00 85.00 100 SER A N 1
ATOM 766 C CA . SER A 1 100 ? 7.186 -2.391 -1.294 1.00 85.00 100 SER A CA 1
ATOM 767 C C . SER A 1 100 ? 7.595 -2.526 0.177 1.00 85.00 100 SER A C 1
ATOM 769 O O . SER A 1 100 ? 6.777 -2.894 1.015 1.00 85.00 100 SER A O 1
ATOM 771 N N . GLY A 1 101 ? 8.839 -2.172 0.518 1.00 85.69 101 GLY A N 1
ATOM 772 C CA . GLY A 1 101 ? 9.333 -2.183 1.896 1.00 85.69 101 GLY A CA 1
ATOM 773 C C . GLY A 1 101 ? 8.566 -1.222 2.806 1.00 85.69 101 GLY A C 1
ATOM 774 O O . GLY A 1 101 ? 8.175 -1.597 3.910 1.00 85.69 101 GLY A O 1
ATOM 775 N N . CYS A 1 102 ? 8.276 -0.008 2.333 1.00 90.38 102 CYS A N 1
ATOM 776 C CA . CYS A 1 102 ? 7.467 0.957 3.076 1.00 90.38 102 CYS A CA 1
ATOM 777 C C . CYS A 1 102 ? 6.019 0.483 3.277 1.00 90.38 102 CYS A C 1
ATOM 779 O O . CYS A 1 102 ? 5.464 0.677 4.358 1.00 90.38 102 CYS A O 1
ATOM 781 N N . LEU A 1 103 ? 5.410 -0.159 2.276 1.00 88.25 103 LEU A N 1
ATOM 782 C CA . LEU A 1 103 ? 4.053 -0.695 2.396 1.00 88.25 103 LEU A CA 1
ATOM 783 C C . LEU A 1 103 ? 3.991 -1.913 3.322 1.00 88.25 103 LEU A C 1
ATOM 785 O O . LEU A 1 103 ? 3.044 -2.031 4.097 1.00 88.25 103 LEU A O 1
ATOM 789 N N . LEU A 1 104 ? 5.019 -2.766 3.321 1.00 86.50 104 LEU A N 1
ATOM 790 C CA . LEU A 1 104 ? 5.166 -3.842 4.305 1.00 86.50 104 LEU A CA 1
ATOM 791 C C . LEU A 1 104 ? 5.332 -3.290 5.725 1.00 86.50 104 LEU A C 1
ATOM 793 O O . LEU A 1 104 ? 4.693 -3.788 6.649 1.00 86.50 104 LEU A O 1
ATOM 797 N N . ALA A 1 105 ? 6.134 -2.237 5.908 1.00 89.00 105 ALA A N 1
ATOM 798 C CA . ALA A 1 105 ? 6.263 -1.566 7.200 1.00 89.00 105 ALA A CA 1
ATOM 799 C C . ALA A 1 105 ? 4.925 -0.962 7.655 1.00 89.00 105 ALA A C 1
ATOM 801 O O . ALA A 1 105 ? 4.545 -1.112 8.816 1.00 89.00 105 ALA A O 1
ATOM 802 N N . ALA A 1 106 ? 4.172 -0.341 6.741 1.00 89.31 106 ALA A N 1
ATOM 803 C CA . ALA A 1 106 ? 2.830 0.147 7.034 1.00 89.31 106 ALA A CA 1
ATOM 804 C C . ALA A 1 106 ? 1.903 -1.004 7.446 1.00 89.31 106 ALA A C 1
ATOM 806 O O . ALA A 1 106 ? 1.279 -0.923 8.499 1.00 89.31 106 ALA A O 1
ATOM 807 N N . ALA A 1 107 ? 1.870 -2.102 6.686 1.00 86.56 107 ALA A N 1
ATOM 808 C CA . ALA A 1 107 ? 1.076 -3.284 7.008 1.00 86.56 107 ALA A CA 1
ATOM 809 C C . ALA A 1 107 ? 1.446 -3.886 8.376 1.00 86.56 107 ALA A C 1
ATOM 811 O O . ALA A 1 107 ? 0.549 -4.275 9.122 1.00 86.56 107 ALA A O 1
ATOM 812 N N . ALA A 1 108 ? 2.733 -3.899 8.740 1.00 87.44 108 ALA A N 1
ATOM 813 C CA . ALA A 1 108 ? 3.204 -4.342 10.052 1.00 87.44 108 ALA A CA 1
ATOM 814 C C . ALA A 1 108 ? 2.740 -3.414 11.187 1.00 87.44 108 ALA A C 1
ATOM 816 O O . ALA A 1 108 ? 2.345 -3.892 12.247 1.00 87.44 108 ALA A O 1
ATOM 817 N N . ILE A 1 109 ? 2.721 -2.096 10.961 1.00 88.88 109 ILE A N 1
ATOM 818 C CA . ILE A 1 109 ? 2.136 -1.136 11.910 1.00 88.88 109 ILE A CA 1
ATOM 819 C C . ILE A 1 109 ? 0.625 -1.367 12.040 1.00 88.88 109 ILE A C 1
ATOM 821 O O . ILE A 1 109 ? 0.096 -1.322 13.145 1.00 88.88 109 ILE A O 1
ATOM 825 N N . GLN A 1 110 ? -0.077 -1.631 10.935 1.00 86.94 110 GLN A N 1
ATOM 826 C CA . GLN A 1 110 ? -1.515 -1.919 10.966 1.00 86.94 110 GLN A CA 1
ATOM 827 C C . GLN A 1 110 ? -1.831 -3.225 11.710 1.00 86.94 110 GLN A C 1
ATOM 829 O O . GLN A 1 110 ? -2.829 -3.306 12.424 1.00 86.94 110 GLN A O 1
ATOM 834 N N . ALA A 1 111 ? -0.940 -4.216 11.635 1.00 84.50 111 ALA A N 1
ATOM 835 C CA . ALA A 1 111 ? -1.082 -5.487 12.342 1.00 84.50 111 ALA A CA 1
ATOM 836 C C . ALA A 1 111 ? -1.178 -5.334 13.871 1.00 84.50 111 ALA A C 1
ATOM 838 O O . ALA A 1 111 ? -1.718 -6.215 14.531 1.00 84.50 111 ALA A O 1
ATOM 839 N N . THR A 1 112 ? -0.690 -4.230 14.453 1.00 83.94 112 THR A N 1
ATOM 840 C CA . THR A 1 112 ? -0.741 -4.029 15.911 1.00 83.94 112 THR A CA 1
ATOM 841 C C . THR A 1 112 ? -2.137 -3.693 16.431 1.00 83.94 112 THR A C 1
ATOM 843 O O . THR A 1 112 ? -2.342 -3.688 17.640 1.00 83.94 112 THR A O 1
ATOM 846 N N . TYR A 1 113 ? -3.072 -3.329 15.551 1.00 80.94 113 TYR A N 1
ATOM 847 C CA . TYR A 1 113 ? -4.434 -2.939 15.931 1.00 80.94 113 TYR A CA 1
ATOM 848 C C . TYR A 1 113 ? -5.531 -3.625 15.117 1.00 80.94 113 TYR A C 1
ATOM 850 O O . TYR A 1 113 ? -6.712 -3.449 15.411 1.00 80.94 113 TYR A O 1
ATOM 858 N N . LEU A 1 114 ? -5.160 -4.406 14.104 1.00 83.00 114 LEU A N 1
ATOM 859 C CA . LEU A 1 114 ? -6.074 -5.290 13.396 1.00 83.00 114 LEU A CA 1
ATOM 860 C C . LEU A 1 114 ? -6.079 -6.674 14.056 1.00 83.00 114 LEU A C 1
ATOM 862 O O . LEU A 1 114 ? -5.030 -7.144 14.492 1.00 83.00 114 LEU A O 1
ATOM 866 N N . PRO A 1 115 ? -7.217 -7.386 14.062 1.00 78.44 115 PRO A N 1
ATOM 867 C CA . PRO A 1 115 ? -7.301 -8.732 14.632 1.00 78.44 115 PRO A CA 1
ATOM 868 C C . PRO A 1 115 ? -6.537 -9.804 13.826 1.00 78.44 115 PRO A C 1
ATOM 870 O O . PRO A 1 115 ? -6.569 -10.983 14.179 1.00 78.44 115 PRO A O 1
ATOM 873 N N . GLY A 1 116 ? -5.877 -9.428 12.721 1.00 75.25 116 GLY A N 1
ATOM 874 C CA . GLY A 1 116 ? -5.020 -10.283 11.887 1.00 75.25 116 GLY A CA 1
ATOM 875 C C . GLY A 1 116 ? -5.744 -11.384 11.100 1.00 75.25 116 GLY A C 1
ATOM 876 O O . GLY A 1 116 ? -5.177 -11.935 10.161 1.00 75.25 116 GLY A O 1
ATOM 877 N N . THR A 1 117 ? -6.993 -11.698 11.451 1.00 83.62 117 THR A N 1
ATOM 878 C CA . THR A 1 117 ? -7.815 -12.753 10.848 1.00 83.62 117 THR A CA 1
ATOM 879 C C . THR A 1 117 ? -9.266 -12.298 10.717 1.00 83.62 117 THR A C 1
ATOM 881 O O . THR A 1 117 ? -9.750 -11.529 11.547 1.00 83.62 117 THR A O 1
ATOM 884 N N . LEU A 1 118 ? -9.976 -12.811 9.705 1.00 85.06 118 LEU A N 1
ATOM 885 C CA . LEU A 1 118 ? -11.406 -12.531 9.510 1.00 85.06 118 LEU A CA 1
ATOM 886 C C . LEU A 1 118 ? -12.248 -13.041 10.688 1.00 85.06 118 LEU A C 1
ATOM 888 O O . LEU A 1 118 ? -13.130 -12.343 11.170 1.00 85.06 118 LEU A O 1
ATOM 892 N N . SER A 1 119 ? -11.909 -14.210 11.239 1.00 83.94 119 SER A N 1
ATOM 893 C CA . SER A 1 119 ? -12.560 -14.743 12.443 1.00 83.94 119 SER A CA 1
ATOM 894 C C . SER A 1 119 ? -12.420 -13.819 13.653 1.00 83.94 119 SER A C 1
ATOM 896 O O . SER A 1 119 ? -13.314 -13.767 14.489 1.00 83.94 119 SER A O 1
ATOM 898 N N . GLY A 1 120 ? -11.321 -13.065 13.747 1.00 80.50 120 GLY A N 1
ATOM 899 C CA . GLY A 1 120 ? -11.117 -12.090 14.813 1.00 80.50 120 GLY A CA 1
ATOM 900 C C . GLY A 1 120 ? -11.956 -10.816 14.663 1.00 80.50 120 GLY A C 1
ATOM 901 O O . GLY A 1 120 ? -11.985 -10.010 15.585 1.00 80.50 120 GLY A O 1
ATOM 902 N N . CYS A 1 121 ? -12.680 -10.633 13.554 1.00 83.75 121 CYS A N 1
ATOM 903 C CA . CYS A 1 121 ? -13.639 -9.539 13.405 1.00 83.75 121 CYS A CA 1
ATOM 904 C C . CYS A 1 121 ? -14.964 -9.789 14.135 1.00 83.75 121 CYS A C 1
ATOM 906 O O . CYS A 1 121 ? -15.766 -8.864 14.254 1.00 83.75 121 CYS A O 1
ATOM 908 N N . SER A 1 122 ? -15.227 -10.989 14.665 1.00 80.06 122 SER A N 1
ATOM 909 C CA . SER A 1 122 ? -16.431 -11.229 15.478 1.00 80.06 122 SER A CA 1
ATOM 910 C C . SER A 1 122 ? -16.439 -10.400 16.770 1.00 80.06 122 SER A C 1
ATOM 912 O O . SER A 1 122 ? -17.501 -10.077 17.287 1.00 80.06 122 SER A O 1
ATOM 914 N N . SER A 1 123 ? -15.264 -10.015 17.280 1.00 73.69 123 SER A N 1
ATOM 915 C CA . SER A 1 123 ? -15.109 -9.118 18.432 1.00 73.69 123 SER A CA 1
ATOM 916 C C . SER A 1 123 ? -15.027 -7.635 18.047 1.00 73.69 123 SER A C 1
ATOM 918 O O . SER A 1 123 ? -14.905 -6.785 18.931 1.00 73.69 123 SER A O 1
ATOM 920 N N . ALA A 1 124 ? -15.147 -7.288 16.757 1.00 68.69 124 ALA A N 1
ATOM 921 C CA . ALA A 1 124 ? -15.107 -5.902 16.282 1.00 68.69 124 ALA A CA 1
ATOM 922 C C . ALA A 1 124 ? -16.279 -5.051 16.800 1.00 68.69 124 ALA A C 1
ATOM 924 O O . ALA A 1 124 ? -16.158 -3.830 16.851 1.00 68.69 124 ALA A O 1
ATOM 925 N N . GLU A 1 125 ? -17.367 -5.679 17.259 1.00 62.34 125 GLU A N 1
ATOM 926 C CA . GLU A 1 125 ? -18.465 -5.000 17.968 1.00 62.34 125 GLU A CA 1
ATOM 927 C C . GLU A 1 125 ? -18.046 -4.401 19.324 1.00 62.34 125 GLU A C 1
ATOM 929 O O . GLU A 1 125 ? -18.764 -3.608 19.915 1.00 62.34 125 GLU A O 1
ATOM 934 N N . SER A 1 126 ? -16.868 -4.748 19.842 1.00 62.75 126 SER A N 1
ATOM 935 C CA . SER A 1 126 ? -16.298 -4.091 21.029 1.00 62.75 126 SER A CA 1
ATOM 936 C C . SER A 1 126 ? -15.217 -3.060 20.696 1.00 62.75 126 SER A C 1
ATOM 938 O O . SER A 1 126 ? -14.669 -2.430 21.596 1.00 62.75 126 SER A O 1
ATOM 940 N N . SER A 1 127 ? -14.885 -2.882 19.413 1.00 71.44 127 SER A N 1
ATOM 941 C CA . SER A 1 127 ? -13.851 -1.946 18.982 1.00 71.44 127 SER A CA 1
ATOM 942 C C . SER A 1 127 ? -14.453 -0.587 18.649 1.00 71.44 127 SER A C 1
ATOM 944 O O . SER A 1 127 ? -15.197 -0.451 17.673 1.00 71.44 127 SER A O 1
ATOM 946 N N . ASP A 1 128 ? -14.043 0.441 19.393 1.00 75.31 128 ASP A N 1
ATOM 947 C CA . ASP A 1 128 ? -14.442 1.833 19.145 1.00 75.31 128 ASP A CA 1
ATOM 948 C C . ASP A 1 128 ? -14.114 2.291 17.713 1.00 75.31 128 ASP A C 1
ATOM 950 O O . ASP A 1 128 ? -14.845 3.086 17.123 1.00 75.31 128 ASP A O 1
ATOM 954 N N . LEU A 1 129 ? -13.044 1.749 17.116 1.00 79.56 129 LEU A N 1
ATOM 955 C CA . LEU A 1 129 ? -12.642 2.040 15.740 1.00 79.56 129 LEU A CA 1
ATOM 956 C C . LEU A 1 129 ? -13.641 1.510 14.713 1.00 79.56 129 LEU A C 1
ATOM 958 O O . LEU A 1 129 ? -14.088 2.263 13.850 1.00 79.56 129 LEU A O 1
ATOM 962 N N . PHE A 1 130 ? -13.997 0.230 14.786 1.00 82.44 130 PHE A N 1
ATOM 963 C CA . PHE A 1 130 ? -14.888 -0.367 13.792 1.00 82.44 130 PHE A CA 1
ATOM 964 C C . PHE A 1 130 ? -16.344 0.047 14.000 1.00 82.44 130 PHE A C 1
ATOM 966 O O . PHE A 1 130 ? -17.083 0.165 13.024 1.00 82.44 130 PHE A O 1
ATOM 973 N N . HIS A 1 131 ? -16.742 0.372 15.232 1.00 82.25 131 HIS A N 1
ATOM 974 C CA . HIS A 1 131 ? -18.033 1.007 15.500 1.00 82.25 131 HIS A CA 1
ATOM 975 C C . HIS A 1 131 ? -18.155 2.380 14.845 1.00 82.25 131 HIS A C 1
ATOM 977 O O . HIS A 1 131 ? -19.144 2.670 14.167 1.00 82.25 131 HIS A O 1
ATOM 983 N N . ALA A 1 132 ? -17.135 3.213 15.026 1.00 78.00 132 ALA A N 1
ATOM 984 C CA . ALA A 1 132 ? -17.037 4.521 14.405 1.00 78.00 132 ALA A CA 1
ATOM 985 C C . ALA A 1 132 ? -17.101 4.449 12.874 1.00 78.00 132 ALA A C 1
ATOM 987 O O . ALA A 1 132 ? -17.926 5.119 12.249 1.00 78.00 132 ALA A O 1
ATOM 988 N N . VAL A 1 133 ? -16.255 3.607 12.277 1.00 79.62 133 VAL A N 1
ATOM 989 C CA . VAL A 1 133 ? -16.189 3.432 10.820 1.00 79.62 133 VAL A CA 1
ATOM 990 C C . VAL A 1 133 ? -17.496 2.847 10.282 1.00 79.62 133 VAL A C 1
ATOM 992 O O . VAL A 1 133 ? -18.047 3.384 9.324 1.00 79.62 133 VAL A O 1
ATOM 995 N N . GLY A 1 134 ? -18.054 1.821 10.931 1.00 82.62 134 GLY A N 1
ATOM 996 C CA . GLY A 1 134 ? -19.329 1.217 10.538 1.00 82.62 134 GLY A CA 1
ATOM 997 C C . GLY A 1 134 ? -20.485 2.221 10.544 1.00 82.62 134 GLY A C 1
ATOM 998 O O . GLY A 1 134 ? -21.251 2.292 9.581 1.00 82.62 134 GLY A O 1
ATOM 999 N N . LYS A 1 135 ? -20.568 3.082 11.569 1.00 82.69 135 LYS A N 1
ATOM 1000 C CA . LYS A 1 135 ? -21.580 4.150 11.643 1.00 82.69 135 LYS A CA 1
ATOM 1001 C C . LYS A 1 135 ? -21.468 5.132 10.472 1.00 82.69 135 LYS A C 1
ATOM 1003 O O . LYS A 1 135 ? -22.493 5.525 9.917 1.00 82.69 135 LYS A O 1
ATOM 1008 N N . LEU A 1 136 ? -20.250 5.517 10.088 1.00 82.25 136 LEU A N 1
ATOM 1009 C CA . LEU A 1 136 ? -20.017 6.452 8.982 1.00 82.25 136 LEU A CA 1
ATOM 1010 C C . LEU A 1 136 ? -20.288 5.827 7.611 1.00 82.25 136 LEU A C 1
ATOM 1012 O O . LEU A 1 136 ? -20.919 6.456 6.763 1.00 82.25 136 LEU A O 1
ATOM 1016 N N . GLU A 1 137 ? -19.865 4.581 7.406 1.00 82.31 137 GLU A N 1
ATOM 1017 C CA . GLU A 1 137 ? -20.071 3.862 6.145 1.00 82.31 137 GLU A CA 1
ATOM 1018 C C . GLU A 1 137 ? -21.464 3.229 6.018 1.00 82.31 137 GLU A C 1
ATOM 1020 O O . GLU A 1 137 ? -21.779 2.643 4.982 1.00 82.31 137 GLU A O 1
ATOM 1025 N N . LYS A 1 138 ? -22.317 3.360 7.043 1.00 86.94 138 LYS A N 1
ATOM 1026 C CA . LYS A 1 138 ? -23.633 2.702 7.137 1.00 86.94 138 LYS A CA 1
ATOM 1027 C C . LYS A 1 138 ? -23.536 1.175 6.997 1.00 86.94 138 LYS A C 1
ATOM 1029 O O . LYS A 1 138 ? -24.388 0.549 6.366 1.00 86.94 138 LYS A O 1
ATOM 1034 N N . LYS A 1 139 ? -22.505 0.583 7.600 1.00 87.06 139 LYS A N 1
ATOM 1035 C CA . LYS A 1 139 ? -22.246 -0.865 7.653 1.00 87.06 139 LYS A CA 1
ATOM 1036 C C . LYS A 1 139 ? -22.192 -1.345 9.102 1.00 87.06 139 LYS A C 1
ATOM 1038 O O . LYS A 1 139 ? -22.025 -0.545 10.024 1.00 87.06 139 LYS A O 1
ATOM 1043 N N . SER A 1 140 ? -22.309 -2.654 9.321 1.00 88.19 140 SER A N 1
ATOM 1044 C CA . SER A 1 140 ? -22.058 -3.205 10.656 1.00 88.19 140 SER A CA 1
ATOM 1045 C C . SER A 1 140 ? -20.566 -3.070 11.022 1.00 88.19 140 SER A C 1
ATOM 1047 O O . SER A 1 140 ? -19.715 -3.121 10.129 1.00 88.19 140 SER A O 1
ATOM 1049 N N . PRO A 1 141 ? -20.213 -2.923 12.314 1.00 85.25 141 PRO A N 1
ATOM 1050 C CA . PRO A 1 141 ? -18.815 -2.894 12.764 1.00 85.25 141 PRO A CA 1
ATOM 1051 C C . PRO A 1 141 ? -18.043 -4.145 12.332 1.00 85.25 141 PRO A C 1
ATOM 1053 O O . PRO A 1 141 ? -16.882 -4.071 11.936 1.00 85.25 141 PRO A O 1
ATOM 1056 N N . HIS A 1 142 ? -18.724 -5.292 12.355 1.00 87.50 142 HIS A N 1
ATOM 1057 C CA . HIS A 1 142 ? -18.197 -6.557 11.864 1.00 87.50 142 HIS A CA 1
ATOM 1058 C C . HIS A 1 142 ? -17.814 -6.478 10.380 1.00 87.50 142 HIS A C 1
ATOM 1060 O O . HIS A 1 142 ? -16.674 -6.767 10.032 1.00 87.50 142 HIS A O 1
ATOM 1066 N N . GLN A 1 143 ? -18.723 -5.996 9.527 1.00 87.75 143 GLN A N 1
ATOM 1067 C CA . GLN A 1 143 ? -18.475 -5.862 8.092 1.00 87.75 143 GLN A CA 1
ATOM 1068 C C . GLN A 1 143 ? -17.372 -4.838 7.790 1.00 87.75 143 GLN A C 1
ATOM 1070 O O . GLN A 1 143 ? -16.538 -5.071 6.923 1.00 87.75 143 GLN A O 1
ATOM 1075 N N . ALA A 1 144 ? -17.314 -3.732 8.539 1.00 85.50 144 ALA A N 1
ATOM 1076 C CA . ALA A 1 144 ? -16.232 -2.755 8.414 1.00 85.50 144 ALA A CA 1
ATOM 1077 C C . ALA A 1 144 ? -14.861 -3.362 8.771 1.00 85.50 144 ALA A C 1
ATOM 1079 O O . ALA A 1 144 ? -13.866 -3.084 8.101 1.00 85.50 144 ALA A O 1
ATOM 1080 N N . CYS A 1 145 ? -14.802 -4.213 9.801 1.00 87.56 145 CYS A N 1
ATOM 1081 C CA . CYS A 1 145 ? -13.590 -4.957 10.140 1.00 87.56 145 CYS A CA 1
ATOM 1082 C C . CYS A 1 145 ? -13.216 -5.969 9.055 1.00 87.56 145 CYS A C 1
ATOM 1084 O O . CYS A 1 145 ? -12.053 -6.015 8.652 1.00 87.56 145 CYS A O 1
ATOM 1086 N N . GLU A 1 146 ? -14.178 -6.754 8.562 1.00 89.81 146 GLU A N 1
ATOM 1087 C CA . GLU A 1 146 ? -13.931 -7.749 7.517 1.00 89.81 146 GLU A CA 1
ATOM 1088 C C . GLU A 1 146 ? -13.424 -7.109 6.229 1.00 89.81 146 GLU A C 1
ATOM 1090 O O . GLU A 1 146 ? -12.435 -7.592 5.680 1.00 89.81 146 GLU A O 1
ATOM 1095 N N . ASP A 1 147 ? -14.033 -6.007 5.783 1.00 86.75 147 ASP A N 1
ATOM 1096 C CA . ASP A 1 147 ? -13.570 -5.246 4.622 1.00 86.75 147 ASP A CA 1
ATOM 1097 C C . ASP A 1 147 ? -12.100 -4.844 4.821 1.00 86.75 147 ASP A C 1
ATOM 1099 O O . ASP A 1 147 ? -11.248 -5.115 3.970 1.00 86.75 147 ASP A O 1
ATOM 1103 N N . PHE A 1 148 ? -11.768 -4.283 5.989 1.00 84.62 148 PHE A N 1
ATOM 1104 C CA . PHE A 1 148 ? -10.419 -3.801 6.279 1.00 84.62 148 PHE A CA 1
ATOM 1105 C C . PHE A 1 148 ? -9.377 -4.925 6.340 1.00 84.62 148 PHE A C 1
ATOM 1107 O O . PHE A 1 148 ? -8.309 -4.837 5.726 1.00 84.62 148 PHE A O 1
ATOM 1114 N N . VAL A 1 149 ? -9.689 -6.003 7.061 1.00 87.50 149 VAL A N 1
ATOM 1115 C CA . VAL A 1 149 ? -8.819 -7.179 7.181 1.00 87.50 149 VAL A CA 1
ATOM 1116 C C . VAL A 1 149 ? -8.677 -7.877 5.832 1.00 87.50 149 VAL A C 1
ATOM 1118 O O . VAL A 1 149 ? -7.581 -8.316 5.495 1.00 87.50 149 VAL A O 1
ATOM 1121 N N . THR A 1 150 ? -9.733 -7.922 5.021 1.00 88.00 150 THR A N 1
ATOM 1122 C CA . THR A 1 150 ? -9.692 -8.473 3.662 1.00 88.00 150 THR A CA 1
ATOM 1123 C C . THR A 1 150 ? -8.710 -7.694 2.799 1.00 88.00 150 THR A C 1
ATOM 1125 O O . THR A 1 150 ? -7.811 -8.304 2.216 1.00 88.00 150 THR A O 1
ATOM 1128 N N . VAL A 1 151 ? -8.808 -6.359 2.757 1.00 85.62 151 VAL A N 1
ATOM 1129 C CA . VAL A 1 151 ? -7.849 -5.533 2.005 1.00 85.62 151 VAL A CA 1
ATOM 1130 C C . VAL A 1 151 ? -6.424 -5.768 2.510 1.00 85.62 151 VAL A C 1
ATOM 1132 O O . VAL A 1 151 ? -5.518 -5.982 1.704 1.00 85.62 151 VAL A O 1
ATOM 1135 N N . TRP A 1 152 ? -6.215 -5.793 3.827 1.00 86.00 152 TRP A N 1
ATOM 1136 C CA . TRP A 1 152 ? -4.899 -6.017 4.430 1.00 86.00 152 TRP A CA 1
ATOM 1137 C C . TRP A 1 152 ? -4.308 -7.397 4.078 1.00 86.00 152 TRP A C 1
ATOM 1139 O O . TRP A 1 152 ? -3.163 -7.475 3.627 1.00 86.00 152 TRP A O 1
ATOM 1149 N N . ILE A 1 153 ? -5.092 -8.478 4.184 1.00 85.31 153 ILE A N 1
ATOM 1150 C CA . ILE A 1 153 ? -4.667 -9.840 3.816 1.00 85.31 153 ILE A CA 1
ATOM 1151 C C . ILE A 1 153 ? -4.347 -9.915 2.323 1.00 85.31 153 ILE A C 1
ATOM 1153 O O . ILE A 1 153 ? -3.272 -10.394 1.961 1.00 85.31 153 ILE A O 1
ATOM 1157 N N . TRP A 1 154 ? -5.236 -9.427 1.450 1.00 81.06 154 TRP A N 1
ATOM 1158 C CA . TRP A 1 154 ? -4.998 -9.431 0.002 1.00 81.06 154 TRP A CA 1
ATOM 1159 C C . TRP A 1 154 ? -3.730 -8.673 -0.364 1.00 81.06 154 TRP A C 1
ATOM 1161 O O . TRP A 1 154 ? -2.982 -9.109 -1.235 1.00 81.06 154 TRP A O 1
ATOM 1171 N N . THR A 1 155 ? -3.457 -7.574 0.331 1.00 77.62 155 THR A N 1
ATOM 1172 C CA . THR A 1 155 ? -2.247 -6.779 0.135 1.00 77.62 155 THR A CA 1
ATOM 1173 C C . THR A 1 155 ? -0.995 -7.568 0.492 1.00 77.62 155 THR A C 1
ATOM 1175 O O . THR A 1 155 ? -0.047 -7.584 -0.288 1.00 77.62 155 THR A O 1
ATOM 1178 N N . ILE A 1 156 ? -0.990 -8.266 1.630 1.00 78.75 156 ILE A N 1
ATOM 1179 C CA . ILE A 1 156 ? 0.147 -9.099 2.034 1.00 78.75 156 ILE A CA 1
ATOM 1180 C C . ILE A 1 156 ? 0.311 -10.278 1.074 1.00 78.75 156 ILE A C 1
ATOM 1182 O O . ILE A 1 156 ? 1.403 -10.490 0.556 1.00 78.75 156 ILE A O 1
ATOM 1186 N N . VAL A 1 157 ? -0.760 -11.021 0.794 1.00 78.81 157 VAL A N 1
ATOM 1187 C CA . VAL A 1 157 ? -0.711 -12.223 -0.050 1.00 78.81 157 VAL A CA 1
ATOM 1188 C C . VAL A 1 157 ? -0.285 -11.871 -1.472 1.00 78.81 157 VAL A C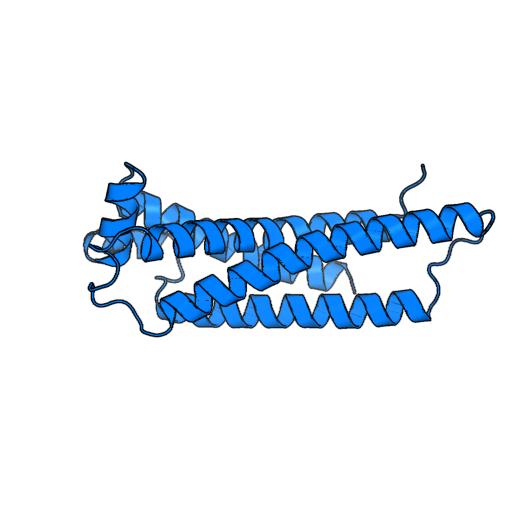 1
ATOM 1190 O O . VAL A 1 157 ? 0.674 -12.447 -1.983 1.00 78.81 157 VAL A O 1
ATOM 1193 N N . MET A 1 158 ? -0.948 -10.902 -2.102 1.00 72.44 158 MET A N 1
ATOM 1194 C CA . MET A 1 158 ? -0.647 -10.517 -3.482 1.00 72.44 158 MET A CA 1
ATOM 1195 C C . MET A 1 158 ? 0.666 -9.749 -3.563 1.00 72.44 158 MET A C 1
ATOM 1197 O O . MET A 1 158 ? 1.474 -10.013 -4.448 1.00 72.44 158 MET A O 1
ATOM 1201 N N . GLY A 1 159 ? 0.918 -8.838 -2.624 1.00 68.81 159 GLY A N 1
ATOM 1202 C CA . GLY A 1 159 ? 2.152 -8.066 -2.583 1.00 68.81 159 GLY A CA 1
ATOM 1203 C C . GLY A 1 159 ? 3.387 -8.953 -2.444 1.00 68.81 159 GLY A C 1
ATOM 1204 O O . GLY A 1 159 ? 4.375 -8.737 -3.145 1.00 68.81 159 GLY A O 1
ATOM 1205 N N . TYR A 1 160 ? 3.319 -9.992 -1.607 1.00 67.94 160 TYR A N 1
ATOM 1206 C CA . TYR A 1 160 ? 4.416 -10.944 -1.431 1.00 67.94 160 TYR A CA 1
ATOM 1207 C C . TYR A 1 160 ? 4.524 -11.922 -2.609 1.00 67.94 160 TYR A C 1
ATOM 1209 O O . TYR A 1 160 ? 5.613 -12.099 -3.159 1.00 67.94 160 TYR A O 1
ATOM 1217 N N . ALA A 1 161 ? 3.405 -12.510 -3.050 1.00 68.50 161 ALA A N 1
ATOM 1218 C CA . ALA A 1 161 ? 3.390 -13.467 -4.157 1.00 68.50 161 ALA A CA 1
ATOM 1219 C C . ALA A 1 161 ? 3.880 -12.839 -5.469 1.00 68.50 161 ALA A C 1
ATOM 1221 O O . ALA A 1 161 ? 4.742 -13.405 -6.141 1.00 68.50 161 ALA A O 1
ATOM 1222 N N . PHE A 1 162 ? 3.398 -11.645 -5.821 1.00 65.25 162 PHE A N 1
ATOM 1223 C CA . PHE A 1 162 ? 3.827 -10.982 -7.050 1.00 65.25 162 PHE A CA 1
ATOM 1224 C C . PHE A 1 162 ? 5.242 -10.426 -6.961 1.00 65.25 162 PHE A C 1
ATOM 1226 O O . PHE A 1 162 ? 5.922 -10.389 -7.985 1.00 65.25 162 PHE A O 1
ATOM 1233 N N . ARG A 1 163 ? 5.731 -10.048 -5.769 1.00 64.50 163 ARG A N 1
ATOM 1234 C CA . ARG A 1 163 ? 7.123 -9.605 -5.649 1.00 64.50 163 ARG A CA 1
ATOM 1235 C C . ARG A 1 163 ? 8.092 -10.742 -5.947 1.00 64.50 163 ARG A C 1
ATOM 1237 O O . ARG A 1 163 ? 9.018 -10.518 -6.719 1.00 64.50 163 ARG A O 1
ATOM 1244 N N . ILE A 1 164 ? 7.829 -11.944 -5.430 1.00 63.22 164 ILE A N 1
ATOM 1245 C CA . ILE A 1 164 ? 8.621 -13.149 -5.732 1.00 63.22 164 ILE A CA 1
ATOM 1246 C C . ILE A 1 164 ? 8.613 -13.458 -7.235 1.00 63.22 164 ILE A C 1
ATOM 1248 O O . ILE A 1 164 ? 9.640 -13.840 -7.776 1.00 63.22 164 ILE A O 1
ATOM 1252 N N . LEU A 1 165 ? 7.480 -13.264 -7.915 1.00 57.25 165 LEU A N 1
ATOM 1253 C CA . LEU A 1 165 ? 7.339 -13.540 -9.352 1.00 57.25 165 LEU A CA 1
ATOM 1254 C C . LEU A 1 165 ? 7.925 -12.446 -10.266 1.00 57.25 165 LEU A C 1
ATOM 1256 O O . LEU A 1 165 ? 8.043 -12.660 -11.470 1.00 57.25 165 LEU A O 1
ATOM 1260 N N . SER A 1 166 ? 8.228 -11.265 -9.720 1.00 54.03 166 SER A N 1
ATOM 1261 C CA . SER A 1 166 ? 8.733 -10.099 -10.468 1.00 54.03 166 SER A CA 1
ATOM 1262 C C . SER A 1 166 ? 10.255 -9.916 -10.412 1.00 54.03 166 SER A C 1
ATOM 1264 O O . SER A 1 166 ? 10.774 -9.022 -11.084 1.00 54.03 166 SER A O 1
ATOM 1266 N N . VAL A 1 167 ? 10.940 -10.713 -9.585 1.00 48.47 167 VAL A N 1
ATOM 1267 C CA . VAL A 1 167 ? 12.408 -10.785 -9.458 1.00 48.47 167 VAL A CA 1
ATOM 1268 C C . VAL A 1 167 ? 12.914 -11.943 -10.307 1.00 48.47 167 VAL A C 1
ATOM 1270 O O . VAL A 1 167 ? 13.946 -11.745 -10.983 1.00 48.47 167 VAL A O 1
#

Secondary structure (DSSP, 8-state):
-PPPHHHHHHHHHHHHHHHHHHHHHHHHHHHHH-GGGTSS---TTHHHHHHHHHHHHHHHHHHHHHHHHHHHHHHHHTTT-----HHHHHHHHHHHHHHHHHHHHHHHHHTTTS-SSSGGGGGGGG-HHHHHHHHHHTS-HHHHHHHHHHHHHHHHHHHHHHHHHH-